Protein AF-A0A068V699-F1 (afdb_monomer_lite)

Radius of gyration: 14.85 Å; chains: 1; bounding box: 40×30×37 Å

Organism: Coffea canephora (NCBI:txid49390)

Sequence (126 aa):
MNRCLHSWAEIIFGLNALNGKRIRSDGSIVGASDSSNGEAFIHYIVEKGYNIYGWELGNELSGGEVGTRVAPDQYASNTIVLHNKVLEIYKDVANKPIVLAPGRFFDVNWFTDFLHRTNNAVDFLT

Secondary structure (DSSP, 8-state):
-TTTTTTTPPPEEEE-TTTT-EE-TTSEEES----HHHHHHHHHHHHTT----EEEE-SS-SSSTTS-EE-HHHHHHHHHHHHHHHHHHTTT-SSPPEEEE--S---HHHHHHHHHHHTT--SEE-

InterPro domains:
  IPR005199 Glycoside hydrolase, family 79 [PF03662] (8-126)
  IPR017853 Glycoside hydrolase superfamily [SSF51445] (2-126)

pLDDT: mean 90.55, std 8.15, range [61.97, 97.94]

Structure (mmCIF, N/CA/C/O backbone):
data_AF-A0A068V699-F1
#
_entry.id   AF-A0A068V699-F1
#
loop_
_atom_site.group_PDB
_atom_site.id
_atom_site.type_symbol
_atom_site.label_atom_id
_atom_site.label_alt_id
_atom_site.label_comp_id
_atom_site.label_asym_id
_atom_site.label_entity_id
_atom_site.label_seq_id
_atom_site.pdbx_PDB_ins_code
_atom_site.Cartn_x
_atom_site.Cartn_y
_atom_site.Cartn_z
_atom_site.occupancy
_atom_site.B_iso_or_equiv
_atom_site.auth_seq_id
_atom_site.auth_comp_id
_atom_site.auth_asym_id
_atom_site.auth_atom_id
_atom_site.pdbx_PDB_model_num
ATOM 1 N N . MET A 1 1 ? -11.264 14.338 7.255 1.00 61.97 1 MET A N 1
ATOM 2 C CA . MET A 1 1 ? -12.257 13.323 7.670 1.00 61.97 1 MET A CA 1
ATOM 3 C C . MET A 1 1 ? -13.697 13.829 7.705 1.00 61.97 1 MET A C 1
ATOM 5 O O . MET A 1 1 ? -14.514 13.286 6.979 1.00 61.97 1 MET A O 1
ATOM 9 N N . ASN A 1 2 ? -14.026 14.867 8.488 1.00 64.69 2 ASN A N 1
ATOM 10 C CA . ASN A 1 2 ? -15.422 15.214 8.834 1.00 64.69 2 ASN A CA 1
ATOM 11 C C . ASN A 1 2 ? -16.390 15.457 7.661 1.00 64.69 2 ASN A C 1
ATOM 13 O O . ASN A 1 2 ? -17.591 15.298 7.841 1.00 64.69 2 ASN A O 1
ATOM 17 N N . ARG A 1 3 ? -15.903 15.812 6.463 1.00 64.12 3 ARG A N 1
ATOM 18 C CA . ARG A 1 3 ? -16.769 15.961 5.280 1.00 64.12 3 ARG A CA 1
ATOM 19 C C . ARG A 1 3 ? -17.278 14.625 4.729 1.00 64.12 3 ARG A C 1
ATOM 21 O O . ARG A 1 3 ? -18.405 14.585 4.262 1.00 64.12 3 ARG A O 1
ATOM 28 N N . CYS A 1 4 ? -16.491 13.551 4.818 1.00 69.69 4 CYS A N 1
ATOM 29 C CA . CYS A 1 4 ? -16.863 12.242 4.269 1.00 69.69 4 CYS A CA 1
ATOM 30 C C . CYS A 1 4 ? -17.589 11.356 5.293 1.00 69.69 4 CYS A C 1
ATOM 32 O O . CYS A 1 4 ? -18.392 10.521 4.905 1.00 69.69 4 CYS A O 1
ATOM 34 N N . LEU A 1 5 ? -17.376 11.573 6.598 1.00 65.81 5 LEU A N 1
ATOM 35 C CA . LEU A 1 5 ? -18.011 10.779 7.666 1.00 65.81 5 LEU A CA 1
ATOM 36 C C . LEU A 1 5 ? -19.539 10.955 7.757 1.00 65.81 5 LEU A C 1
ATOM 38 O O . LEU A 1 5 ? -20.212 10.140 8.373 1.00 65.81 5 LEU A O 1
ATOM 42 N N . HIS A 1 6 ? -20.081 12.014 7.150 1.00 73.44 6 HIS A N 1
ATOM 43 C CA . HIS A 1 6 ? -21.525 12.272 7.073 1.00 73.44 6 HIS A CA 1
ATOM 44 C C . HIS A 1 6 ? -22.123 11.893 5.710 1.00 73.44 6 HIS A C 1
ATOM 46 O O . HIS A 1 6 ? -23.304 12.130 5.459 1.00 73.44 6 HIS A O 1
ATOM 52 N N . SER A 1 7 ? -21.308 11.316 4.825 1.00 76.69 7 SER A N 1
ATOM 53 C CA . SER A 1 7 ? -21.753 10.681 3.588 1.00 76.69 7 SER A CA 1
ATOM 54 C C . SER A 1 7 ? -21.690 9.168 3.768 1.00 76.69 7 SER A C 1
ATOM 56 O O . SER A 1 7 ? -20.833 8.671 4.489 1.00 76.69 7 SER A O 1
ATOM 58 N N . TRP A 1 8 ? -22.562 8.420 3.099 1.00 82.94 8 TRP A N 1
ATOM 59 C CA . TRP A 1 8 ? -22.572 6.950 3.125 1.00 82.94 8 TRP A CA 1
ATOM 60 C C . TRP A 1 8 ? -21.437 6.352 2.268 1.00 82.94 8 TRP A C 1
ATOM 62 O O . TRP A 1 8 ? -21.593 5.307 1.648 1.00 82.94 8 TRP A O 1
ATOM 72 N N . ALA A 1 9 ? -20.319 7.069 2.164 1.00 90.50 9 ALA A N 1
ATOM 73 C CA . ALA A 1 9 ? -19.190 6.713 1.330 1.00 90.50 9 ALA A CA 1
ATOM 74 C C . ALA A 1 9 ? -18.187 5.870 2.120 1.00 90.50 9 ALA A C 1
ATOM 76 O O . ALA A 1 9 ? -17.853 6.181 3.265 1.00 90.50 9 ALA A O 1
ATOM 77 N N . GLU A 1 10 ? -17.658 4.846 1.464 1.00 91.75 10 GLU A N 1
ATOM 78 C CA . GLU A 1 10 ? -16.502 4.093 1.931 1.00 91.75 10 GLU A CA 1
ATOM 79 C C . GLU A 1 10 ? -15.219 4.832 1.540 1.00 91.75 10 GLU A C 1
ATOM 81 O O . GLU A 1 10 ? -15.073 5.314 0.416 1.00 91.75 10 GLU A O 1
ATOM 86 N N . ILE A 1 11 ? -14.303 4.985 2.496 1.00 93.12 11 ILE A N 1
ATOM 87 C CA . ILE A 1 11 ? -13.105 5.810 2.321 1.00 93.12 11 ILE A CA 1
ATOM 88 C C . ILE A 1 11 ? -11.902 4.909 2.072 1.00 93.12 11 ILE A C 1
ATOM 90 O O . ILE A 1 11 ? -11.591 4.053 2.901 1.00 93.12 11 ILE A O 1
ATOM 94 N N . ILE A 1 12 ? -11.193 5.168 0.976 1.00 94.75 12 ILE A N 1
ATOM 95 C CA . ILE A 1 12 ? -9.869 4.613 0.691 1.00 94.75 12 ILE A CA 1
ATOM 96 C C . ILE A 1 12 ? -8.847 5.748 0.760 1.00 94.75 12 ILE A C 1
ATOM 98 O O . ILE A 1 12 ? -9.098 6.845 0.253 1.00 94.75 12 ILE A O 1
ATOM 102 N N . PHE A 1 13 ? -7.702 5.497 1.390 1.00 95.81 13 PHE A N 1
ATOM 103 C CA . PHE A 1 13 ? -6.578 6.433 1.412 1.00 95.81 13 PHE A CA 1
ATOM 104 C C . PHE A 1 13 ? -5.384 5.877 0.640 1.00 95.81 13 PHE A C 1
ATOM 106 O O . PHE A 1 13 ? -4.889 4.796 0.950 1.00 95.81 13 PHE A O 1
ATOM 113 N N . GLY A 1 14 ? -4.876 6.668 -0.306 1.00 95.56 14 GLY A N 1
ATOM 114 C CA . GLY A 1 14 ? -3.587 6.431 -0.949 1.00 95.56 14 GLY A CA 1
ATOM 115 C C . GLY A 1 14 ? -2.431 6.963 -0.100 1.00 95.56 14 GLY A C 1
ATOM 116 O O . GLY A 1 14 ? -2.401 8.141 0.263 1.00 95.56 14 GLY A O 1
ATOM 117 N N . LEU A 1 15 ? -1.469 6.100 0.211 1.00 96.06 15 LEU A N 1
ATOM 118 C CA . LEU A 1 15 ? -0.235 6.415 0.926 1.00 96.06 15 LEU A CA 1
ATOM 119 C C . LEU A 1 15 ? 0.896 6.728 -0.056 1.00 96.06 15 LEU A C 1
ATOM 121 O O . LEU A 1 15 ? 0.911 6.257 -1.189 1.00 96.06 15 LEU A O 1
ATOM 125 N N . ASN A 1 16 ? 1.893 7.498 0.373 1.00 93.94 16 ASN A N 1
ATOM 126 C CA . ASN A 1 16 ? 3.020 7.842 -0.490 1.00 93.94 16 ASN A CA 1
ATOM 127 C C . ASN A 1 16 ? 4.011 6.667 -0.634 1.00 93.94 16 ASN A C 1
ATOM 129 O O . ASN A 1 16 ? 4.762 6.363 0.291 1.00 93.94 16 ASN A O 1
ATOM 133 N N . ALA A 1 17 ? 4.074 6.059 -1.821 1.00 92.44 17 ALA A N 1
ATOM 134 C CA . ALA A 1 17 ? 5.008 4.971 -2.139 1.00 92.44 17 ALA A CA 1
ATOM 135 C C . ALA A 1 17 ? 6.462 5.418 -2.391 1.00 92.44 17 ALA A C 1
ATOM 137 O O . ALA A 1 17 ? 7.361 4.579 -2.496 1.00 92.44 17 ALA A O 1
ATOM 138 N N . LEU A 1 18 ? 6.697 6.723 -2.549 1.00 92.38 18 LEU A N 1
ATOM 139 C CA . LEU A 1 18 ? 7.971 7.293 -2.995 1.00 92.38 18 LEU A CA 1
ATOM 140 C C . LEU A 1 18 ? 8.814 7.854 -1.844 1.00 92.38 18 LEU A C 1
ATOM 142 O O . LEU A 1 18 ? 9.963 8.238 -2.060 1.00 92.38 18 LEU A O 1
ATOM 146 N N . ASN A 1 19 ? 8.272 7.898 -0.623 1.00 93.38 19 ASN A N 1
ATOM 147 C CA . ASN A 1 19 ? 8.983 8.442 0.529 1.00 93.38 19 ASN A CA 1
ATOM 148 C C . ASN A 1 19 ? 10.295 7.675 0.797 1.00 93.38 19 ASN A C 1
ATOM 150 O O . ASN A 1 19 ? 10.322 6.442 0.810 1.00 93.38 19 ASN A O 1
ATOM 154 N N . GLY A 1 20 ? 11.392 8.418 0.974 1.00 91.56 20 GLY A N 1
ATOM 155 C CA . GLY A 1 20 ? 12.746 7.872 1.153 1.00 91.56 20 GLY A CA 1
ATOM 156 C C . GLY A 1 20 ? 13.427 7.348 -0.122 1.00 91.56 20 GLY A C 1
ATOM 157 O O . GLY A 1 20 ? 14.612 7.005 -0.085 1.00 91.56 20 GLY A O 1
ATOM 158 N N . LYS A 1 21 ? 12.727 7.307 -1.263 1.0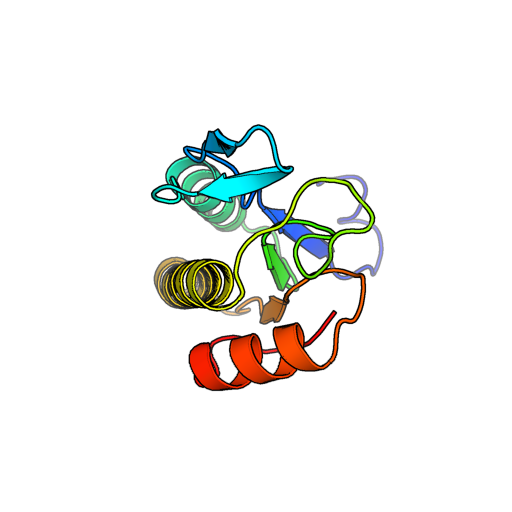0 92.44 21 LYS A N 1
ATOM 159 C CA . LYS A 1 21 ? 13.280 6.828 -2.537 1.00 92.44 21 LYS A CA 1
ATOM 160 C C . LYS A 1 21 ? 13.920 7.963 -3.336 1.00 92.44 21 LYS A C 1
ATOM 162 O O . LYS A 1 21 ? 13.654 9.142 -3.117 1.00 92.44 21 LYS A O 1
ATOM 167 N N . ARG A 1 22 ? 14.772 7.596 -4.297 1.00 92.12 22 ARG A N 1
ATOM 168 C CA . ARG A 1 22 ? 15.408 8.532 -5.237 1.00 92.12 22 ARG A CA 1
ATOM 169 C C . ARG A 1 22 ? 14.890 8.322 -6.654 1.00 92.12 22 ARG A C 1
ATOM 171 O O . ARG A 1 22 ? 14.734 7.181 -7.091 1.00 92.12 22 ARG A O 1
ATOM 178 N N . ILE A 1 23 ? 14.701 9.427 -7.368 1.00 90.00 23 ILE A N 1
ATOM 179 C CA . ILE A 1 23 ? 14.371 9.436 -8.795 1.00 90.00 23 ILE A CA 1
ATOM 180 C C . ILE A 1 23 ? 15.674 9.457 -9.591 1.00 90.00 23 ILE A C 1
ATOM 182 O O . ILE A 1 23 ? 16.555 10.279 -9.331 1.00 90.00 23 ILE A O 1
ATOM 186 N N . ARG A 1 24 ? 15.824 8.533 -10.537 1.00 90.31 24 ARG A N 1
ATOM 187 C CA . ARG A 1 24 ? 16.924 8.541 -11.505 1.00 90.31 24 ARG A CA 1
ATOM 188 C C . ARG A 1 24 ? 16.591 9.437 -12.698 1.00 90.31 24 ARG A C 1
ATOM 190 O O . ARG A 1 24 ? 15.439 9.781 -12.935 1.00 90.31 24 ARG A O 1
ATOM 197 N N . SER A 1 25 ? 17.610 9.772 -13.487 1.00 88.75 25 SER A N 1
ATOM 198 C CA . SER A 1 25 ? 17.465 10.590 -14.699 1.00 88.75 25 SER A CA 1
ATOM 199 C C . SER A 1 25 ? 16.536 9.984 -15.758 1.00 88.75 25 SER A C 1
ATOM 201 O O . SER A 1 25 ? 16.003 10.719 -16.578 1.00 88.75 25 SER A O 1
ATOM 203 N N . ASP A 1 26 ? 16.327 8.666 -15.739 1.00 88.06 26 ASP A N 1
ATOM 204 C CA . ASP A 1 26 ? 15.416 7.942 -16.634 1.00 88.06 26 ASP A CA 1
ATOM 205 C C . ASP A 1 26 ? 13.981 7.811 -16.080 1.00 88.06 26 ASP A C 1
ATOM 207 O O . ASP A 1 26 ? 13.188 7.027 -16.606 1.00 88.06 26 ASP A O 1
ATOM 211 N N . GLY A 1 27 ? 13.667 8.506 -14.980 1.00 86.69 27 GLY A N 1
ATOM 212 C CA . GLY A 1 27 ? 12.370 8.435 -14.305 1.00 86.69 27 GLY A CA 1
ATOM 213 C C . GLY A 1 27 ? 12.171 7.196 -13.425 1.00 86.69 27 GLY A C 1
ATOM 214 O O . GLY A 1 27 ? 11.127 7.051 -12.786 1.00 86.69 27 GLY A O 1
ATOM 215 N N . SER A 1 28 ? 13.146 6.280 -13.356 1.00 88.94 28 SER A N 1
ATOM 216 C CA . SER A 1 28 ? 13.042 5.121 -12.464 1.00 88.94 28 SER A CA 1
ATOM 217 C C . SER A 1 28 ? 13.207 5.528 -11.001 1.00 88.94 28 SER A C 1
ATOM 219 O O . SER A 1 28 ? 14.121 6.270 -10.630 1.00 88.94 28 SER A O 1
ATOM 221 N N . ILE A 1 29 ? 12.326 5.009 -10.154 1.00 90.81 29 ILE A N 1
ATOM 222 C CA . ILE A 1 29 ? 12.388 5.181 -8.708 1.00 90.81 29 ILE A CA 1
ATOM 223 C C . ILE A 1 29 ? 13.105 3.986 -8.100 1.00 90.81 29 ILE A C 1
ATOM 225 O O . ILE A 1 29 ? 12.734 2.842 -8.354 1.00 90.81 29 ILE A O 1
ATOM 229 N N . VAL A 1 30 ? 14.107 4.253 -7.262 1.00 90.69 30 VAL A N 1
ATOM 230 C CA . VAL A 1 30 ? 14.860 3.209 -6.556 1.00 90.69 30 VAL A CA 1
ATOM 231 C C . VAL A 1 30 ? 15.215 3.595 -5.128 1.00 90.69 30 VAL A C 1
ATOM 233 O O . VAL A 1 30 ? 15.165 4.760 -4.739 1.00 90.69 30 VAL A O 1
ATOM 236 N N . GLY A 1 31 ? 15.669 2.606 -4.361 1.00 90.38 31 GLY A N 1
ATOM 237 C CA . GLY A 1 31 ? 16.072 2.768 -2.965 1.00 90.38 31 GLY A CA 1
ATOM 238 C C . GLY A 1 31 ? 15.013 2.254 -1.996 1.00 90.38 31 GLY A C 1
ATOM 239 O O . GLY A 1 31 ? 13.883 1.958 -2.387 1.00 90.38 31 GLY A O 1
ATOM 240 N N . ALA A 1 32 ? 15.405 2.090 -0.735 1.00 89.50 32 ALA A N 1
ATOM 241 C CA . ALA A 1 32 ? 14.511 1.599 0.306 1.00 89.50 32 ALA A CA 1
ATOM 242 C C . ALA A 1 32 ? 13.298 2.529 0.465 1.00 89.50 32 ALA A C 1
ATOM 244 O O . ALA A 1 32 ? 13.412 3.742 0.321 1.00 89.50 32 ALA A O 1
ATOM 245 N N . SER A 1 33 ? 12.128 1.941 0.712 1.00 88.25 33 SER A N 1
ATOM 246 C CA . SER A 1 33 ? 10.947 2.714 1.095 1.00 88.25 33 SER A CA 1
ATOM 247 C C . SER A 1 33 ? 11.069 3.114 2.558 1.00 88.25 33 SER A C 1
ATOM 249 O O . SER A 1 33 ? 11.389 2.262 3.383 1.00 88.25 33 SER A O 1
ATOM 251 N N . ASP A 1 34 ? 10.756 4.363 2.882 1.00 93.00 34 ASP A N 1
ATOM 252 C CA . ASP A 1 34 ? 10.519 4.783 4.261 1.00 93.00 34 ASP A CA 1
ATOM 253 C C . ASP A 1 34 ? 9.006 4.830 4.522 1.00 93.00 34 ASP A C 1
ATOM 255 O O . ASP A 1 34 ? 8.313 5.754 4.087 1.00 93.00 34 ASP A O 1
ATOM 259 N N . SER A 1 35 ? 8.491 3.805 5.208 1.00 93.00 35 SER A N 1
ATOM 260 C CA . SER A 1 35 ? 7.066 3.657 5.528 1.00 93.00 35 SER A CA 1
ATOM 261 C C . SER A 1 35 ? 6.626 4.423 6.776 1.00 93.00 35 SER A C 1
ATOM 263 O O . SER A 1 35 ? 5.430 4.434 7.065 1.00 93.00 35 SER A O 1
ATOM 265 N N . SER A 1 36 ? 7.543 5.072 7.505 1.00 94.75 36 SER A N 1
ATOM 266 C CA . SER A 1 36 ? 7.258 5.669 8.820 1.00 94.75 36 SER A CA 1
ATOM 267 C C . SER A 1 36 ? 6.113 6.684 8.784 1.00 94.75 36 SER A C 1
ATOM 269 O O . SER A 1 36 ? 5.249 6.678 9.658 1.00 94.75 36 SER A O 1
ATOM 271 N N . ASN A 1 37 ? 6.052 7.516 7.740 1.00 95.81 37 ASN A N 1
ATOM 272 C CA . ASN A 1 37 ? 4.978 8.492 7.573 1.00 95.81 37 ASN A CA 1
ATOM 273 C C . ASN A 1 37 ? 3.608 7.831 7.343 1.00 95.81 37 ASN A C 1
ATOM 275 O O . ASN A 1 37 ? 2.619 8.252 7.943 1.00 95.81 37 ASN A O 1
ATOM 279 N N . GLY A 1 38 ? 3.554 6.787 6.511 1.00 96.06 38 GLY A N 1
ATOM 280 C CA . GLY A 1 38 ? 2.323 6.037 6.254 1.00 96.06 38 GLY A CA 1
ATOM 281 C C . GLY A 1 38 ? 1.852 5.276 7.493 1.00 96.06 38 GLY A C 1
ATOM 282 O O . GLY A 1 38 ? 0.685 5.362 7.859 1.00 96.06 38 GLY A O 1
ATOM 283 N N . GLU A 1 39 ? 2.772 4.608 8.189 1.00 96.81 39 GLU A N 1
ATOM 284 C CA . GLU A 1 39 ? 2.495 3.884 9.435 1.00 96.81 39 GLU A CA 1
ATOM 285 C C . GLU A 1 39 ? 1.972 4.821 10.532 1.00 96.81 39 GLU A C 1
ATOM 287 O O . GLU A 1 39 ? 0.934 4.545 11.135 1.00 96.81 39 GLU A O 1
ATOM 292 N N . ALA A 1 40 ? 2.610 5.980 10.730 1.00 97.69 40 ALA A N 1
ATOM 293 C CA . ALA A 1 40 ? 2.134 6.993 11.670 1.00 97.69 40 ALA A CA 1
ATOM 294 C C . ALA A 1 40 ? 0.719 7.489 11.325 1.00 97.69 40 ALA A C 1
ATOM 296 O O . ALA A 1 40 ? -0.101 7.703 12.221 1.00 97.69 40 ALA A O 1
ATOM 297 N N . PHE A 1 41 ? 0.407 7.642 10.034 1.00 97.62 41 PHE A N 1
ATOM 298 C CA . PHE A 1 41 ? -0.930 8.040 9.601 1.00 97.62 41 PHE A CA 1
ATOM 299 C C . PHE A 1 41 ? -1.975 6.950 9.872 1.00 97.62 41 PHE A C 1
ATOM 301 O O . PHE A 1 41 ? -3.041 7.262 10.403 1.00 97.62 41 PHE A O 1
ATOM 308 N N . ILE A 1 42 ? -1.666 5.680 9.596 1.00 97.81 42 ILE A N 1
ATOM 309 C CA . ILE A 1 42 ? -2.557 4.553 9.911 1.00 97.81 42 ILE A CA 1
ATOM 310 C C . ILE A 1 42 ? -2.824 4.483 11.423 1.00 97.81 42 ILE A C 1
ATOM 312 O O . ILE A 1 42 ? -3.980 4.384 11.840 1.00 97.81 42 ILE A O 1
ATOM 316 N N . HIS A 1 43 ? -1.785 4.608 12.255 1.00 97.94 43 HIS A N 1
ATOM 317 C CA . HIS A 1 43 ? -1.945 4.655 13.711 1.00 97.94 43 HIS A CA 1
ATOM 318 C C . HIS A 1 43 ? -2.857 5.794 14.158 1.00 97.94 43 HIS A C 1
ATOM 320 O O . HIS A 1 43 ? -3.747 5.578 14.978 1.00 97.94 43 HIS A O 1
ATOM 326 N N . TYR A 1 44 ? -2.680 6.989 13.591 1.00 97.19 44 TYR A N 1
ATOM 327 C CA . TYR A 1 44 ? -3.542 8.129 13.887 1.00 97.19 44 TYR A CA 1
ATOM 328 C C . TYR A 1 44 ? -5.010 7.851 13.526 1.00 97.19 44 TYR A C 1
ATOM 330 O O . TYR A 1 44 ? -5.907 8.182 14.301 1.00 97.19 44 TYR A O 1
ATOM 338 N N . ILE A 1 45 ? -5.277 7.221 12.377 1.00 95.94 45 ILE A N 1
ATOM 339 C CA . ILE A 1 45 ? -6.636 6.826 11.978 1.00 95.94 45 ILE A CA 1
ATOM 340 C C . ILE A 1 45 ? -7.263 5.875 13.001 1.00 95.94 45 ILE A C 1
ATOM 342 O O . ILE A 1 45 ? -8.408 6.096 13.408 1.00 95.94 45 ILE A O 1
ATOM 346 N N . VAL A 1 46 ? -6.514 4.858 13.437 1.00 96.25 46 VAL A N 1
ATOM 347 C CA . VAL A 1 46 ? -6.974 3.896 14.448 1.00 96.25 46 VAL A CA 1
ATOM 348 C C . VAL A 1 46 ? -7.205 4.577 15.798 1.00 96.25 46 VAL A C 1
ATOM 350 O O . VAL A 1 46 ? -8.260 4.380 16.397 1.00 96.25 46 VAL A O 1
ATOM 353 N N . GLU A 1 47 ? -6.291 5.441 16.248 1.00 96.31 47 GLU A N 1
ATOM 354 C CA . GLU A 1 47 ? -6.422 6.204 17.501 1.00 96.31 47 GLU A CA 1
ATOM 355 C C . GLU A 1 47 ? -7.679 7.089 17.508 1.00 96.31 47 GLU A C 1
ATOM 357 O O . GLU A 1 47 ? -8.347 7.230 18.532 1.00 96.31 47 GLU A O 1
ATOM 362 N N . LYS A 1 48 ? -8.035 7.677 16.360 1.00 94.88 48 LYS A N 1
ATOM 363 C CA . LYS A 1 48 ? -9.257 8.483 16.217 1.00 94.88 48 LYS A CA 1
ATOM 364 C C . LYS A 1 48 ? -10.528 7.660 16.020 1.00 94.88 48 LYS A C 1
ATOM 366 O O . LYS A 1 48 ? -11.607 8.248 15.984 1.00 94.88 48 LYS A O 1
ATOM 371 N N . GLY A 1 49 ? -10.424 6.337 15.903 1.00 92.75 49 GLY A N 1
ATOM 372 C CA . GLY A 1 49 ? -11.569 5.452 15.701 1.00 92.75 49 GLY A CA 1
ATOM 373 C C . GLY A 1 49 ? -12.264 5.656 14.354 1.00 92.75 49 GLY A C 1
ATOM 374 O O . GLY A 1 49 ? -13.463 5.408 14.237 1.00 92.75 49 GLY A O 1
ATOM 375 N N . TYR A 1 50 ? -11.548 6.144 13.337 1.00 92.12 50 TYR A N 1
ATOM 376 C CA . TYR A 1 50 ? -12.129 6.322 12.011 1.00 92.12 50 TYR A CA 1
ATOM 377 C C . TYR A 1 50 ? -12.202 4.990 11.264 1.00 92.12 50 TYR A C 1
ATOM 379 O O . TYR A 1 50 ? -11.206 4.279 11.137 1.00 92.12 50 TYR A O 1
ATOM 387 N N . ASN A 1 51 ? -13.378 4.686 10.712 1.00 90.81 51 ASN A N 1
ATOM 388 C CA . ASN A 1 51 ? -13.562 3.520 9.858 1.00 90.81 51 ASN A CA 1
ATOM 389 C C . ASN A 1 51 ? -13.050 3.822 8.444 1.00 90.81 51 ASN A C 1
ATOM 391 O O . ASN A 1 51 ? -13.568 4.716 7.772 1.00 90.81 51 ASN A O 1
ATOM 395 N N . ILE A 1 52 ? -12.038 3.078 8.012 1.00 94.38 52 ILE A N 1
ATOM 396 C CA . ILE A 1 52 ? -11.465 3.138 6.665 1.00 94.38 52 ILE A CA 1
ATOM 397 C C . ILE A 1 52 ? -11.793 1.836 5.960 1.00 94.38 52 ILE A C 1
ATOM 399 O O . ILE A 1 52 ? -11.705 0.772 6.566 1.00 94.38 52 ILE A O 1
ATOM 403 N N . TYR A 1 53 ? -12.176 1.931 4.692 1.00 95.62 53 TYR A N 1
ATOM 404 C CA . TYR A 1 53 ? -12.466 0.762 3.875 1.00 95.62 53 TYR A CA 1
ATOM 405 C C . TYR A 1 53 ? -11.184 0.116 3.362 1.00 95.62 53 TYR A C 1
ATOM 407 O O . TYR A 1 53 ? -11.031 -1.097 3.454 1.00 95.62 53 TYR A O 1
ATOM 415 N N . GLY A 1 54 ? -10.233 0.922 2.886 1.00 96.69 54 GLY A N 1
ATOM 416 C CA . GLY A 1 54 ? -8.982 0.385 2.374 1.00 96.69 54 GLY A CA 1
ATOM 417 C C . GLY A 1 54 ? -7.817 1.360 2.319 1.00 96.69 54 GLY A C 1
ATOM 418 O O . GLY A 1 54 ? -7.968 2.577 2.458 1.00 96.69 54 GLY A O 1
ATOM 419 N N . TRP A 1 55 ? -6.643 0.786 2.095 1.00 97.62 55 TRP A N 1
ATOM 420 C CA . TRP A 1 55 ? -5.376 1.481 1.932 1.00 97.62 55 TRP A CA 1
ATOM 421 C C . TRP A 1 55 ? -4.774 1.144 0.577 1.00 97.62 55 TRP A C 1
ATOM 423 O O . TRP A 1 55 ? -4.687 -0.022 0.207 1.00 97.62 55 TRP A O 1
ATOM 433 N N . GLU A 1 56 ? -4.318 2.162 -0.135 1.00 95.88 56 GLU A N 1
ATOM 434 C CA . GLU A 1 56 ? -3.604 2.025 -1.403 1.00 95.88 56 GLU A CA 1
ATOM 435 C C . GLU A 1 56 ? -2.189 2.598 -1.266 1.00 95.88 56 GLU A C 1
ATOM 437 O O . GLU A 1 56 ? -1.938 3.438 -0.397 1.00 95.88 56 GLU A O 1
ATOM 442 N N . LEU A 1 57 ? -1.241 2.153 -2.094 1.00 92.44 57 LEU A N 1
ATOM 443 C CA . LEU A 1 57 ? 0.150 2.606 -2.029 1.00 92.44 57 LEU A CA 1
ATOM 444 C C . LEU A 1 57 ? 0.610 3.262 -3.335 1.00 92.44 57 LEU A C 1
ATOM 446 O O . LEU A 1 57 ? 0.962 2.594 -4.296 1.00 92.44 57 LEU A O 1
ATOM 450 N N . GLY A 1 58 ? 0.741 4.582 -3.352 1.00 90.69 58 GLY A N 1
ATOM 451 C CA . GLY A 1 58 ? 1.138 5.326 -4.546 1.00 90.69 58 GLY A CA 1
ATOM 452 C C . GLY A 1 58 ? 0.024 5.414 -5.590 1.00 90.69 58 GLY A C 1
ATOM 453 O O . GLY A 1 58 ? -1.100 4.997 -5.349 1.00 90.69 58 GLY A O 1
ATOM 454 N N . ASN A 1 59 ? 0.343 6.031 -6.726 1.00 89.88 59 ASN A N 1
ATOM 455 C CA . ASN A 1 59 ? -0.586 6.263 -7.829 1.00 89.88 59 ASN A CA 1
ATOM 456 C C . ASN A 1 59 ? 0.198 6.277 -9.144 1.00 89.88 59 ASN A C 1
ATOM 458 O O . ASN A 1 59 ? 1.206 6.981 -9.231 1.00 89.88 59 ASN A O 1
ATOM 462 N N . GLU A 1 60 ? -0.285 5.545 -10.148 1.00 88.44 60 GLU A N 1
ATOM 463 C CA . GLU A 1 60 ? 0.226 5.514 -11.526 1.00 88.44 60 GLU A CA 1
ATOM 464 C C . GLU A 1 60 ? 1.700 5.069 -11.635 1.00 88.44 60 GLU A C 1
ATOM 466 O O . GLU A 1 60 ? 2.467 5.590 -12.443 1.00 88.44 60 GLU A O 1
ATOM 471 N N . LEU A 1 61 ? 2.118 4.100 -10.809 1.00 87.31 61 LEU A N 1
ATOM 472 C CA . LEU A 1 61 ? 3.525 3.666 -10.703 1.00 87.31 61 LEU A CA 1
ATOM 473 C C . LEU A 1 61 ? 3.877 2.414 -11.519 1.00 87.31 61 LEU A C 1
ATOM 475 O O . LEU A 1 61 ? 5.060 2.077 -11.636 1.00 87.31 61 LEU A O 1
ATOM 479 N N . SER A 1 62 ? 2.869 1.743 -12.075 1.00 84.62 62 SER A N 1
ATOM 480 C CA . SER A 1 62 ? 2.956 0.502 -12.857 1.00 84.62 62 SER A CA 1
ATOM 481 C C . SER A 1 62 ? 3.345 0.704 -14.327 1.00 84.62 62 SER A C 1
ATOM 483 O O . SER A 1 62 ? 3.478 -0.270 -15.065 1.00 84.62 62 SER A O 1
ATOM 485 N N . GLY A 1 63 ? 3.552 1.949 -14.770 1.00 72.38 63 GLY A N 1
ATOM 486 C CA . GLY A 1 63 ? 3.803 2.284 -16.173 1.00 72.38 63 GLY A CA 1
ATOM 487 C C . GLY A 1 63 ? 4.775 3.447 -16.374 1.00 72.38 63 GLY A C 1
ATOM 488 O O . GLY A 1 63 ? 5.206 4.108 -15.436 1.00 72.38 63 GLY A O 1
ATOM 489 N N . GLY A 1 64 ? 5.155 3.689 -17.631 1.00 66.25 64 GLY A N 1
ATOM 490 C CA . GLY A 1 64 ? 6.054 4.788 -18.014 1.00 66.25 64 GLY A CA 1
ATOM 491 C C . GLY A 1 64 ? 5.352 6.110 -18.340 1.00 66.25 64 GLY A C 1
ATOM 492 O O . GLY A 1 64 ? 6.032 7.095 -18.617 1.00 66.25 64 GLY A O 1
ATOM 493 N N . GLU A 1 65 ? 4.018 6.141 -18.334 1.00 65.12 65 GLU A N 1
ATOM 494 C CA . GLU A 1 65 ? 3.228 7.244 -18.902 1.00 65.12 65 GLU A CA 1
ATOM 495 C C . GLU A 1 65 ? 3.349 8.558 -18.113 1.00 65.12 65 GLU A C 1
ATOM 497 O O . GLU A 1 65 ? 3.250 9.634 -18.697 1.00 65.12 65 GLU A O 1
ATOM 502 N N . VAL A 1 66 ? 3.651 8.488 -16.811 1.00 68.38 66 VAL A N 1
ATOM 503 C CA . VAL A 1 66 ? 3.756 9.663 -15.915 1.00 68.38 66 VAL A CA 1
ATOM 504 C C . VAL A 1 66 ? 5.218 10.019 -15.596 1.00 68.38 66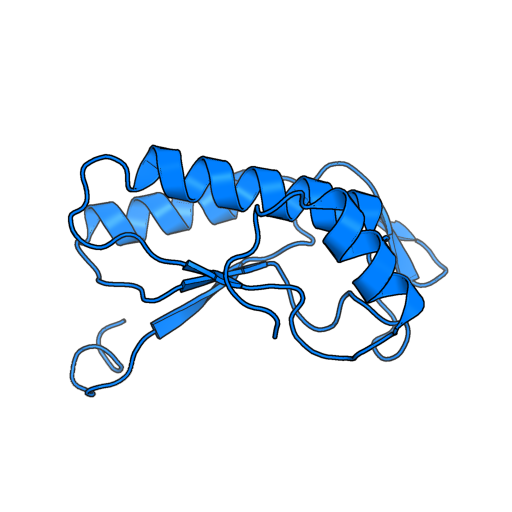 VAL A C 1
ATOM 506 O O . VAL A 1 66 ? 5.517 10.795 -14.691 1.00 68.38 66 VAL A O 1
ATOM 509 N N . GLY A 1 67 ? 6.178 9.443 -16.329 1.00 73.56 67 GLY A N 1
ATOM 510 C CA . GLY A 1 67 ? 7.611 9.731 -16.167 1.00 73.56 67 GLY A CA 1
ATOM 511 C C . GLY A 1 67 ? 8.225 9.263 -14.840 1.00 73.56 67 GLY A C 1
ATOM 512 O O . GLY A 1 67 ? 9.417 9.460 -14.627 1.00 73.56 67 GLY A O 1
ATOM 513 N N . THR A 1 68 ? 7.441 8.626 -13.966 1.00 80.44 68 THR A N 1
ATOM 514 C CA . THR A 1 68 ? 7.872 8.062 -12.684 1.00 80.44 68 THR A CA 1
ATOM 515 C C . THR A 1 68 ? 7.374 6.630 -12.580 1.00 80.44 68 THR A C 1
ATOM 517 O O . THR A 1 68 ? 6.172 6.401 -12.637 1.00 80.44 68 THR A O 1
ATOM 520 N N . ARG A 1 69 ? 8.284 5.664 -12.416 1.00 88.50 69 ARG A N 1
ATOM 521 C CA . ARG A 1 69 ? 7.932 4.234 -12.363 1.00 88.50 69 ARG A CA 1
ATOM 522 C C . ARG A 1 69 ? 8.672 3.495 -11.265 1.00 88.50 69 ARG A C 1
ATOM 524 O O . ARG A 1 69 ? 9.858 3.748 -11.031 1.00 88.50 69 ARG A O 1
ATOM 531 N N . VAL A 1 70 ? 7.988 2.542 -10.642 1.00 91.62 70 VAL A N 1
ATOM 532 C CA . VAL A 1 70 ? 8.581 1.606 -9.681 1.00 91.62 70 VAL A CA 1
ATOM 533 C C . VAL A 1 70 ? 8.608 0.222 -10.321 1.00 91.62 70 VAL A C 1
ATOM 535 O O . VAL A 1 70 ? 7.650 -0.198 -10.965 1.00 91.62 70 VAL A O 1
ATOM 538 N N . ALA A 1 71 ? 9.723 -0.488 -10.174 1.00 92.88 71 ALA A N 1
ATOM 539 C CA . ALA A 1 71 ? 9.816 -1.863 -10.650 1.00 92.88 71 ALA A CA 1
ATOM 540 C C . ALA A 1 71 ? 8.823 -2.770 -9.885 1.00 92.88 71 ALA A C 1
ATOM 542 O O . ALA A 1 71 ? 8.597 -2.546 -8.689 1.00 92.88 71 ALA A O 1
ATOM 543 N N . PRO A 1 72 ? 8.215 -3.774 -10.544 1.00 94.12 72 PRO A N 1
ATOM 544 C CA . PRO A 1 72 ? 7.145 -4.583 -9.953 1.00 94.12 72 PRO A CA 1
ATOM 545 C C . PRO A 1 72 ? 7.600 -5.351 -8.706 1.00 94.12 72 PRO A C 1
ATOM 547 O O . PRO A 1 72 ? 6.828 -5.510 -7.766 1.00 94.12 72 PRO A O 1
ATOM 550 N N . ASP A 1 73 ? 8.866 -5.765 -8.645 1.00 94.25 73 ASP A N 1
ATOM 551 C CA . ASP A 1 73 ? 9.466 -6.433 -7.490 1.00 94.25 73 ASP A CA 1
ATOM 552 C C . ASP A 1 73 ? 9.554 -5.526 -6.261 1.00 94.25 73 ASP A C 1
ATOM 554 O O . ASP A 1 73 ? 9.158 -5.907 -5.156 1.00 94.25 73 ASP A O 1
ATOM 558 N N . GLN A 1 74 ? 10.023 -4.298 -6.462 1.00 93.75 74 GLN A N 1
ATOM 559 C CA . GLN A 1 74 ? 10.120 -3.313 -5.402 1.00 93.75 74 GLN A CA 1
ATOM 560 C C . GLN A 1 74 ? 8.735 -2.852 -4.941 1.00 93.75 74 GLN A C 1
ATOM 562 O O . GLN A 1 74 ? 8.514 -2.664 -3.742 1.00 93.75 74 GLN A O 1
ATOM 567 N N . TYR A 1 75 ? 7.804 -2.680 -5.876 1.00 94.62 75 TYR A N 1
ATOM 568 C CA . TYR A 1 75 ? 6.438 -2.309 -5.548 1.00 94.62 75 TYR A CA 1
ATOM 569 C C . TYR A 1 75 ? 5.730 -3.437 -4.775 1.00 94.62 75 TYR A C 1
ATOM 571 O O . TYR A 1 75 ? 5.201 -3.180 -3.698 1.00 94.62 75 TYR A O 1
ATOM 579 N N . ALA A 1 76 ? 5.846 -4.697 -5.214 1.00 95.56 76 ALA A N 1
ATOM 580 C CA . ALA A 1 76 ? 5.317 -5.861 -4.496 1.00 95.56 76 ALA A CA 1
ATOM 581 C C . ALA A 1 76 ? 5.871 -5.981 -3.070 1.00 95.56 76 ALA A C 1
ATOM 583 O O . ALA A 1 76 ? 5.105 -6.162 -2.123 1.00 95.56 76 ALA A O 1
ATOM 584 N N . SER A 1 77 ? 7.189 -5.822 -2.892 1.00 94.94 77 SER A N 1
ATOM 585 C CA . SER A 1 77 ? 7.809 -5.841 -1.560 1.00 94.94 77 SER A CA 1
ATOM 586 C C . SER A 1 77 ? 7.230 -4.760 -0.649 1.00 94.94 77 SER A C 1
ATOM 588 O O . SER A 1 77 ? 7.001 -5.011 0.533 1.00 94.94 77 SER A O 1
ATOM 590 N N . ASN A 1 78 ? 6.995 -3.562 -1.182 1.00 94.12 78 ASN A N 1
ATOM 591 C CA . ASN A 1 78 ? 6.404 -2.466 -0.428 1.00 94.12 78 ASN A CA 1
ATOM 592 C C . ASN A 1 78 ? 4.933 -2.747 -0.064 1.00 94.12 78 ASN A C 1
ATOM 594 O O . ASN A 1 78 ? 4.519 -2.464 1.060 1.00 94.12 78 ASN A O 1
ATOM 598 N N . THR A 1 79 ? 4.159 -3.333 -0.979 1.00 95.69 79 THR A N 1
ATOM 599 C CA . THR A 1 79 ? 2.759 -3.709 -0.737 1.00 95.69 79 THR A CA 1
ATOM 600 C C . THR A 1 79 ? 2.635 -4.805 0.320 1.00 95.69 79 THR A C 1
ATOM 602 O O . THR A 1 79 ? 1.794 -4.692 1.207 1.00 95.69 79 THR A O 1
ATOM 605 N N . ILE A 1 80 ? 3.523 -5.807 0.314 1.00 96.06 80 ILE A N 1
ATOM 606 C CA . ILE A 1 80 ? 3.584 -6.836 1.368 1.00 96.06 80 ILE A CA 1
ATOM 607 C C . ILE A 1 80 ? 3.838 -6.202 2.741 1.00 96.06 80 ILE A C 1
ATOM 609 O O . ILE A 1 80 ? 3.196 -6.569 3.725 1.00 96.06 80 ILE A O 1
ATOM 613 N N . VAL A 1 81 ? 4.758 -5.233 2.818 1.00 95.38 81 VAL A N 1
ATOM 614 C CA . VAL A 1 81 ? 5.025 -4.502 4.066 1.00 95.38 81 VAL A CA 1
ATOM 615 C C . VAL A 1 81 ? 3.777 -3.753 4.532 1.00 95.38 81 VAL A C 1
ATOM 617 O O . VAL A 1 81 ? 3.420 -3.868 5.704 1.00 95.38 81 VAL A O 1
ATOM 620 N N . LEU A 1 82 ? 3.087 -3.042 3.632 1.00 96.31 82 LEU A N 1
ATOM 621 C CA . LEU A 1 82 ? 1.837 -2.352 3.963 1.00 96.31 82 LEU A CA 1
ATOM 622 C C . LEU A 1 82 ? 0.773 -3.330 4.476 1.00 96.31 82 LEU A C 1
ATOM 624 O O . LEU A 1 82 ? 0.203 -3.095 5.536 1.00 96.31 82 LEU A O 1
ATOM 628 N N . HIS A 1 83 ? 0.543 -4.436 3.772 1.00 96.88 83 HIS A N 1
ATOM 629 C CA . HIS A 1 83 ? -0.422 -5.463 4.163 1.00 96.88 83 HIS A CA 1
ATOM 630 C C . HIS A 1 83 ? -0.139 -6.024 5.559 1.00 96.88 83 HIS A C 1
ATOM 632 O O . HIS A 1 83 ? -1.020 -6.042 6.419 1.00 96.88 83 HIS A O 1
ATOM 638 N N . ASN A 1 84 ? 1.113 -6.389 5.839 1.00 96.19 84 ASN A N 1
ATOM 639 C CA . ASN A 1 84 ? 1.494 -6.889 7.158 1.00 96.19 84 ASN A CA 1
ATOM 640 C C . ASN A 1 84 ? 1.310 -5.830 8.253 1.00 96.19 84 ASN A C 1
ATOM 642 O O . ASN A 1 84 ? 0.858 -6.160 9.348 1.00 96.19 84 ASN A O 1
ATOM 646 N N . LYS A 1 85 ? 1.602 -4.558 7.955 1.00 96.69 85 LYS A N 1
ATOM 647 C CA . LYS A 1 85 ? 1.367 -3.447 8.884 1.00 96.69 85 LYS A CA 1
ATOM 648 C C . LYS A 1 85 ? -0.111 -3.189 9.133 1.00 96.69 85 LYS A C 1
ATOM 650 O O . LYS A 1 85 ? -0.493 -2.964 10.276 1.00 96.69 85 LYS A O 1
ATOM 655 N N . VAL A 1 86 ? -0.955 -3.282 8.111 1.00 96.88 86 VAL A N 1
ATOM 656 C CA . VAL A 1 86 ? -2.409 -3.202 8.283 1.00 96.88 86 VAL A CA 1
ATOM 657 C C . VAL A 1 86 ? -2.894 -4.326 9.200 1.00 96.88 86 VAL A C 1
ATOM 659 O O . VAL A 1 86 ? -3.593 -4.044 10.171 1.00 96.88 86 VAL A O 1
ATOM 662 N N . LEU A 1 87 ? -2.467 -5.573 8.978 1.00 96.06 87 LEU A N 1
ATOM 663 C CA . LEU A 1 87 ? -2.823 -6.692 9.860 1.00 96.06 87 LEU A CA 1
ATOM 664 C C . LEU A 1 87 ? -2.340 -6.490 11.304 1.00 96.06 87 LEU A C 1
ATOM 666 O O . LEU A 1 87 ? -3.083 -6.780 12.241 1.00 96.06 87 LEU A O 1
ATOM 670 N N . GLU A 1 88 ? -1.117 -5.987 11.486 1.00 97.31 88 GLU A N 1
ATOM 671 C CA . GLU A 1 88 ? -0.525 -5.715 12.799 1.00 97.31 88 GLU A CA 1
ATOM 672 C C . GLU A 1 88 ? -1.292 -4.617 13.552 1.00 97.31 88 GLU A C 1
ATOM 674 O O . GLU A 1 88 ? -1.700 -4.814 14.699 1.00 97.31 88 GLU A O 1
ATOM 679 N N . ILE A 1 89 ? -1.503 -3.467 12.909 1.00 97.62 89 ILE A N 1
ATOM 680 C CA . ILE A 1 89 ? -2.069 -2.270 13.542 1.00 97.62 89 ILE A CA 1
ATOM 681 C C . ILE A 1 89 ? -3.573 -2.440 13.800 1.00 97.62 89 ILE A C 1
ATOM 683 O O . ILE A 1 89 ? -4.072 -1.999 14.834 1.00 97.62 89 ILE A O 1
ATOM 687 N N . TYR A 1 90 ? -4.295 -3.126 12.907 1.00 97.50 90 TYR A N 1
ATOM 688 C CA . TYR A 1 90 ? -5.735 -3.386 13.039 1.00 97.50 90 TYR A CA 1
ATOM 689 C C . TYR A 1 90 ? -6.065 -4.708 13.750 1.00 97.50 90 TYR A C 1
ATOM 691 O O . TYR A 1 90 ? -7.221 -5.135 13.730 1.00 97.50 90 TYR A O 1
ATOM 699 N N . LYS A 1 91 ? -5.095 -5.384 14.385 1.00 96.62 91 LYS A N 1
ATOM 700 C CA . LYS A 1 91 ? -5.306 -6.717 14.986 1.00 96.62 91 LYS A CA 1
ATOM 701 C C . LYS A 1 91 ? -6.502 -6.776 15.953 1.00 96.62 91 LYS A C 1
ATOM 703 O O . LYS A 1 91 ? -7.274 -7.731 15.893 1.00 96.62 91 LYS A O 1
ATOM 708 N N . ASP A 1 92 ? -6.691 -5.717 16.747 1.00 95.25 92 ASP A N 1
ATOM 709 C CA . ASP A 1 92 ? -7.743 -5.584 17.768 1.00 95.25 92 ASP A CA 1
ATOM 710 C C . ASP A 1 92 ? -8.913 -4.689 17.311 1.00 95.25 92 ASP A C 1
ATOM 712 O O . ASP A 1 92 ? -9.821 -4.381 18.084 1.00 95.25 92 ASP A O 1
ATOM 716 N N . VAL A 1 93 ? -8.907 -4.254 16.047 1.00 95.19 93 VAL A N 1
ATOM 717 C CA . VAL A 1 93 ? -9.980 -3.450 15.454 1.00 95.19 93 VAL A CA 1
ATOM 718 C C . VAL A 1 93 ? -10.988 -4.383 14.782 1.00 95.19 93 VAL A C 1
ATOM 720 O O . VAL A 1 93 ? -10.617 -5.304 14.051 1.00 95.19 93 VAL A O 1
ATOM 723 N N . ALA A 1 94 ? -12.280 -4.146 15.028 1.00 91.31 94 ALA A N 1
ATOM 724 C CA . ALA A 1 94 ? -13.357 -4.990 14.504 1.00 91.31 94 ALA A CA 1
ATOM 725 C C . ALA A 1 94 ? -13.394 -5.006 12.966 1.00 91.31 94 ALA A C 1
ATOM 727 O O . ALA A 1 94 ? -13.455 -6.074 12.359 1.00 91.31 94 ALA A O 1
ATOM 728 N N . ASN A 1 95 ? -13.301 -3.828 12.345 1.00 90.12 95 ASN A N 1
ATOM 729 C CA . ASN A 1 95 ? -13.266 -3.677 10.894 1.00 90.12 95 ASN A CA 1
ATOM 730 C C . ASN A 1 95 ? -11.813 -3.573 10.431 1.00 90.12 95 ASN A C 1
ATOM 732 O O . ASN A 1 95 ? -11.126 -2.602 10.756 1.00 90.12 95 ASN A O 1
ATOM 736 N N . LYS A 1 96 ? -11.348 -4.569 9.675 1.00 94.50 96 LYS A N 1
ATOM 737 C CA . LYS A 1 96 ? -10.016 -4.546 9.067 1.00 94.50 96 LYS A CA 1
ATOM 738 C C . LYS A 1 96 ? -10.125 -3.993 7.641 1.00 94.50 96 LYS A C 1
ATOM 740 O O . LYS A 1 96 ? -10.908 -4.546 6.871 1.00 94.50 96 LYS A O 1
ATOM 745 N N . PRO A 1 97 ? -9.395 -2.918 7.298 1.00 96.8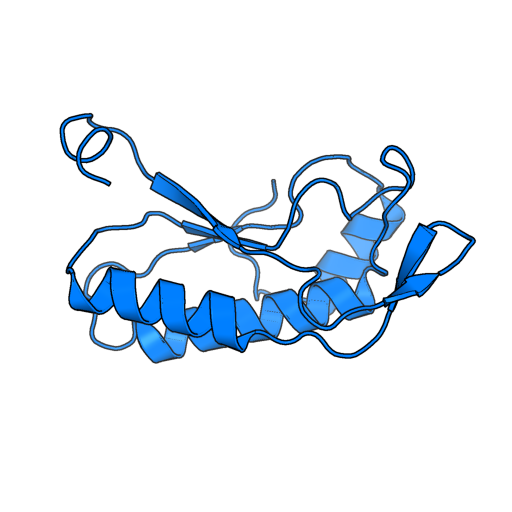1 97 PRO A N 1
ATOM 746 C CA . PRO A 1 97 ? -9.404 -2.375 5.948 1.00 96.81 97 PRO A CA 1
ATOM 747 C C . PRO A 1 97 ? -8.679 -3.313 4.982 1.00 96.81 97 PRO A C 1
ATOM 749 O O . PRO A 1 97 ? -7.751 -4.018 5.380 1.00 96.81 97 PRO A O 1
ATOM 752 N N . ILE A 1 98 ? -9.076 -3.269 3.715 1.00 96.88 98 ILE A N 1
ATOM 753 C CA . ILE A 1 98 ? -8.409 -3.997 2.632 1.00 96.88 98 ILE A CA 1
ATOM 754 C C . ILE A 1 98 ? -7.167 -3.248 2.132 1.00 96.88 98 ILE A C 1
ATOM 756 O O . ILE A 1 98 ? -7.059 -2.027 2.286 1.00 96.88 98 ILE A O 1
ATOM 760 N N . VAL A 1 99 ? -6.243 -3.955 1.489 1.00 97.12 99 VAL A N 1
ATOM 761 C CA . VAL A 1 99 ? -5.115 -3.364 0.761 1.00 97.12 99 VAL A CA 1
ATOM 762 C C . VAL A 1 99 ? -5.354 -3.444 -0.743 1.00 97.12 99 VAL A C 1
ATOM 764 O O . VAL A 1 99 ? -5.536 -4.525 -1.307 1.00 97.12 99 VAL A O 1
ATOM 767 N N . LEU A 1 100 ? -5.325 -2.279 -1.391 1.00 95.56 100 LEU A N 1
ATOM 768 C CA . LEU A 1 100 ? -5.508 -2.100 -2.827 1.00 95.56 100 LEU A CA 1
ATOM 769 C C . LEU A 1 100 ? -4.193 -1.702 -3.502 1.00 95.56 100 LEU A C 1
ATOM 771 O O . LEU A 1 100 ? -3.352 -1.024 -2.905 1.00 95.56 100 LEU A O 1
ATOM 775 N N . ALA A 1 1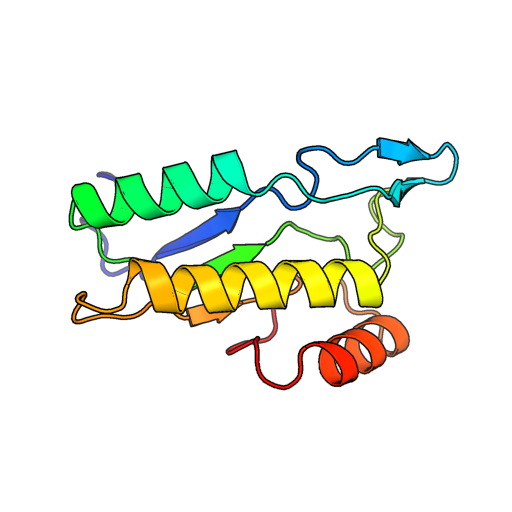01 ? -4.013 -2.125 -4.749 1.00 94.06 101 ALA A N 1
ATOM 776 C CA . ALA A 1 101 ? -2.830 -1.823 -5.551 1.00 94.06 101 ALA A CA 1
ATOM 777 C C . ALA A 1 101 ? -3.052 -2.178 -7.037 1.00 94.06 101 ALA A C 1
ATOM 779 O O . ALA A 1 101 ? -3.897 -3.020 -7.326 1.00 94.06 101 ALA A O 1
ATOM 780 N N . PRO A 1 102 ? -2.240 -1.668 -7.982 1.00 89.56 102 PRO A N 1
ATOM 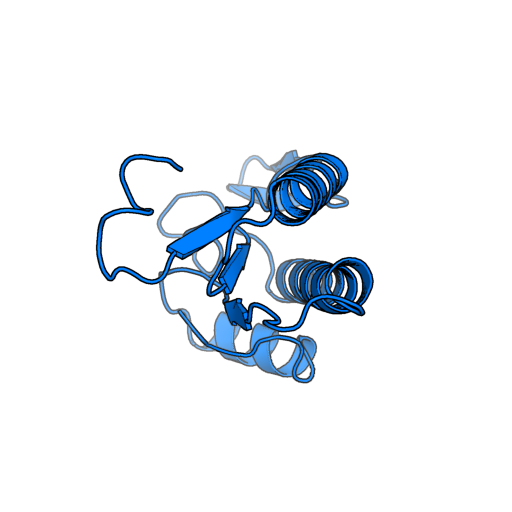781 C CA . PRO A 1 102 ? -1.163 -0.696 -7.806 1.00 89.56 102 PRO A CA 1
ATOM 782 C C . PRO A 1 102 ? -1.579 0.769 -8.041 1.00 89.56 102 PRO A C 1
ATOM 784 O O . PRO A 1 102 ? -0.740 1.666 -7.921 1.00 89.56 102 PRO A O 1
ATOM 787 N N . GLY A 1 103 ? -2.847 0.996 -8.391 1.00 82.69 103 GLY A N 1
ATOM 788 C CA . GLY A 1 103 ? -3.413 2.304 -8.687 1.00 82.69 103 GLY A CA 1
ATOM 789 C C . GLY A 1 103 ? -3.094 2.781 -10.094 1.00 82.69 103 GLY A C 1
ATOM 790 O O . GLY A 1 103 ? -2.073 3.429 -10.301 1.00 82.69 103 GLY A O 1
ATOM 791 N N . ARG A 1 104 ? -4.027 2.543 -11.025 1.00 80.75 104 ARG A N 1
ATOM 792 C CA . ARG A 1 104 ? -4.063 3.062 -12.407 1.00 80.75 104 ARG A CA 1
ATOM 793 C C . ARG A 1 104 ? -2.848 2.715 -13.297 1.00 80.75 104 ARG A C 1
ATOM 795 O O . ARG A 1 104 ? -1.742 2.453 -12.857 1.00 80.75 104 ARG A O 1
ATOM 802 N N . PHE A 1 105 ? -3.112 2.776 -14.604 1.00 84.81 105 PHE A N 1
ATOM 803 C CA . PHE A 1 105 ? -2.326 2.329 -15.762 1.00 84.81 105 PHE A CA 1
ATOM 804 C C . PHE A 1 105 ? -1.957 0.850 -15.743 1.00 84.81 105 PHE A C 1
ATOM 806 O O . PHE A 1 105 ? -1.180 0.370 -14.926 1.00 84.81 105 PHE A O 1
ATOM 813 N N . PHE A 1 106 ? -2.518 0.128 -16.708 1.00 86.69 106 PHE A N 1
ATOM 814 C CA . PHE A 1 106 ? -2.330 -1.303 -16.851 1.00 86.69 106 PHE A CA 1
ATOM 815 C C . PHE A 1 106 ? -1.198 -1.600 -17.838 1.00 86.69 106 PHE A C 1
ATOM 817 O O . PHE A 1 106 ? -1.321 -1.327 -19.030 1.00 86.69 106 PHE A O 1
ATOM 824 N N . ASP A 1 107 ? -0.128 -2.214 -17.338 1.00 90.19 107 ASP A N 1
ATOM 825 C CA . ASP A 1 107 ? 0.872 -2.910 -18.145 1.00 90.19 107 ASP A CA 1
ATOM 826 C C . ASP A 1 107 ? 0.818 -4.399 -17.791 1.00 90.19 107 ASP A C 1
ATOM 828 O O . ASP A 1 107 ? 1.039 -4.790 -16.644 1.00 90.19 107 ASP A O 1
ATOM 832 N N . VAL A 1 108 ? 0.498 -5.243 -18.774 1.00 91.50 108 VAL A N 1
ATOM 833 C CA . VAL A 1 108 ? 0.244 -6.674 -18.542 1.00 91.50 108 VAL A CA 1
ATOM 834 C C . VAL A 1 108 ? 1.451 -7.405 -17.954 1.00 91.50 108 VAL A C 1
ATOM 836 O O . VAL A 1 108 ? 1.284 -8.265 -17.087 1.00 91.50 108 VAL A O 1
ATOM 839 N N . ASN A 1 109 ? 2.667 -7.061 -18.384 1.00 93.12 109 ASN A N 1
ATOM 840 C CA . ASN A 1 109 ? 3.878 -7.729 -17.915 1.00 93.12 109 ASN A CA 1
ATOM 841 C C . ASN A 1 109 ? 4.199 -7.291 -16.488 1.00 93.12 109 ASN A C 1
ATOM 843 O O . ASN A 1 109 ? 4.519 -8.126 -15.642 1.00 93.12 109 ASN A O 1
ATOM 847 N N . TRP A 1 110 ? 4.051 -5.995 -16.210 1.00 93.62 110 TRP A N 1
ATOM 848 C CA . TRP A 1 110 ? 4.241 -5.433 -14.882 1.00 93.62 110 TRP A CA 1
ATOM 849 C C . TRP A 1 110 ? 3.239 -6.015 -13.882 1.00 93.62 110 TRP A C 1
ATOM 851 O O . TRP A 1 110 ? 3.647 -6.479 -12.821 1.00 93.62 110 TRP A O 1
ATOM 861 N N . PHE A 1 111 ? 1.944 -6.058 -14.224 1.00 93.62 111 PHE A N 1
ATOM 862 C CA . PHE A 1 111 ? 0.896 -6.589 -13.341 1.00 93.62 111 PHE A CA 1
ATOM 863 C C . PHE A 1 111 ? 1.072 -8.082 -13.081 1.00 93.62 111 PHE A C 1
ATOM 865 O O . PHE A 1 111 ? 0.905 -8.525 -11.947 1.00 93.62 111 PHE A O 1
ATOM 872 N N . THR A 1 112 ? 1.443 -8.853 -14.106 1.00 93.69 112 THR A N 1
ATOM 873 C CA . THR A 1 112 ? 1.706 -10.290 -13.948 1.00 93.69 112 THR A CA 1
ATOM 874 C C . THR A 1 112 ? 2.869 -10.528 -12.984 1.00 93.69 112 THR A C 1
ATOM 876 O O . THR A 1 112 ? 2.744 -11.335 -12.062 1.00 93.69 112 THR A O 1
ATOM 879 N N . ASP A 1 113 ? 3.980 -9.799 -13.145 1.00 95.38 113 ASP A N 1
ATOM 880 C CA . ASP A 1 113 ? 5.142 -9.933 -12.258 1.00 95.38 113 ASP A CA 1
ATOM 881 C C . ASP A 1 113 ? 4.829 -9.447 -10.833 1.00 95.38 113 ASP A C 1
ATOM 883 O O . ASP A 1 113 ? 5.170 -10.106 -9.851 1.00 95.38 113 ASP A O 1
ATOM 887 N N . PHE A 1 114 ? 4.104 -8.334 -10.702 1.00 95.00 114 PHE A N 1
ATOM 888 C CA . PHE A 1 114 ? 3.626 -7.824 -9.419 1.00 95.00 114 PHE A CA 1
ATOM 889 C C . PHE A 1 114 ? 2.768 -8.859 -8.673 1.00 95.00 114 PHE A C 1
ATOM 891 O O . PHE A 1 114 ? 3.070 -9.188 -7.525 1.00 95.00 114 PHE A O 1
ATOM 898 N N . LEU A 1 115 ? 1.747 -9.417 -9.329 1.00 94.19 115 LEU A N 1
ATOM 899 C CA . LEU A 1 115 ? 0.835 -10.405 -8.744 1.00 94.19 115 LEU A CA 1
ATOM 900 C C . LEU A 1 115 ? 1.545 -11.689 -8.320 1.00 94.19 115 LEU A C 1
ATOM 902 O O . LEU A 1 115 ? 1.288 -12.215 -7.237 1.00 94.19 115 LEU A O 1
ATOM 906 N N . HIS A 1 116 ? 2.469 -12.184 -9.145 1.00 95.12 116 HIS A N 1
ATOM 907 C CA . HIS A 1 116 ? 3.273 -13.354 -8.794 1.00 95.12 116 HIS A CA 1
ATOM 908 C C . HIS A 1 116 ? 4.122 -13.124 -7.537 1.00 95.12 116 HIS A C 1
ATOM 910 O O . HIS A 1 116 ? 4.393 -14.069 -6.796 1.00 95.12 116 HIS A O 1
ATOM 916 N N . ARG A 1 117 ? 4.543 -11.881 -7.279 1.00 96.12 117 ARG A N 1
ATOM 917 C CA . ARG A 1 117 ? 5.427 -11.539 -6.157 1.00 96.12 117 ARG A CA 1
ATOM 918 C C . ARG A 1 117 ? 4.699 -11.170 -4.876 1.00 96.12 117 ARG A C 1
ATOM 920 O O . ARG A 1 117 ? 5.258 -11.402 -3.809 1.00 96.12 117 ARG A O 1
ATOM 927 N N . THR A 1 118 ? 3.498 -10.598 -4.946 1.00 92.81 118 THR A N 1
ATOM 928 C CA . THR A 1 118 ? 2.752 -10.185 -3.744 1.00 92.81 118 THR A CA 1
ATOM 929 C C . THR A 1 118 ? 2.197 -11.354 -2.940 1.00 92.81 118 THR A C 1
ATOM 931 O O . THR A 1 118 ? 1.920 -11.170 -1.759 1.00 92.81 118 THR A O 1
ATOM 934 N N . ASN A 1 119 ? 2.069 -12.548 -3.532 1.00 85.38 119 ASN A N 1
ATOM 935 C CA . ASN A 1 119 ? 1.689 -13.789 -2.843 1.00 85.38 119 ASN A CA 1
ATOM 936 C C . ASN A 1 119 ? 0.475 -13.617 -1.898 1.00 85.38 119 ASN A C 1
ATOM 938 O O . ASN A 1 119 ? 0.537 -13.971 -0.721 1.00 85.38 119 ASN A O 1
ATOM 942 N N . ASN A 1 120 ? -0.619 -13.055 -2.427 1.00 86.38 120 ASN A N 1
ATOM 943 C CA . ASN A 1 120 ? -1.881 -12.737 -1.733 1.00 86.38 120 ASN A CA 1
ATOM 944 C C . ASN A 1 120 ? -1.854 -11.546 -0.755 1.00 86.38 120 ASN A C 1
ATOM 946 O O . ASN A 1 120 ? -2.799 -11.376 0.003 1.00 86.38 120 ASN A O 1
ATOM 950 N N . ALA A 1 121 ? -0.830 -10.691 -0.779 1.00 92.06 121 ALA A N 1
ATOM 951 C CA . ALA A 1 121 ? -0.797 -9.457 0.021 1.00 92.06 121 ALA A CA 1
ATOM 952 C C . ALA A 1 121 ? -1.584 -8.274 -0.595 1.00 92.06 121 ALA A C 1
ATOM 954 O O . ALA A 1 121 ? -1.351 -7.121 -0.233 1.00 92.06 121 ALA A O 1
ATOM 955 N N . VAL A 1 122 ? -2.459 -8.543 -1.567 1.00 93.31 122 VAL A N 1
ATOM 956 C CA . VAL A 1 122 ? -3.326 -7.563 -2.237 1.00 93.31 122 VAL A CA 1
ATOM 957 C C . VAL A 1 122 ? -4.728 -8.142 -2.274 1.00 93.31 122 VAL A C 1
ATOM 959 O O . VAL A 1 122 ? -4.930 -9.214 -2.842 1.00 93.31 122 VAL A O 1
ATOM 962 N N . ASP A 1 123 ? -5.682 -7.422 -1.696 1.00 93.88 123 ASP A N 1
ATOM 963 C CA . ASP A 1 123 ? -7.076 -7.859 -1.613 1.00 93.88 123 ASP A CA 1
ATOM 964 C C . ASP A 1 123 ? -7.873 -7.461 -2.863 1.00 93.88 123 ASP A C 1
ATOM 966 O O . ASP A 1 123 ? -8.820 -8.147 -3.251 1.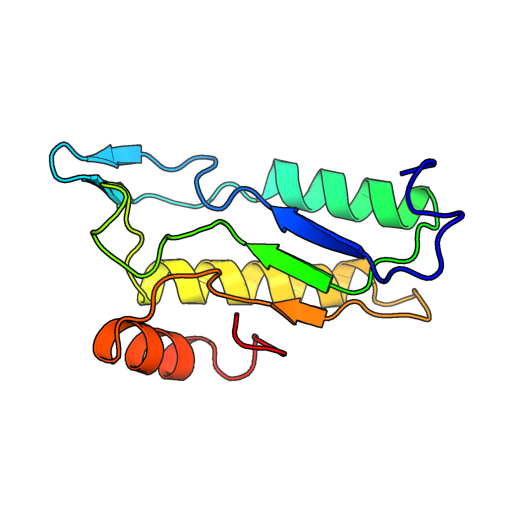00 93.88 123 ASP A O 1
ATOM 970 N N . PHE A 1 124 ? -7.497 -6.350 -3.507 1.00 92.12 124 PHE A N 1
ATOM 971 C CA . PHE A 1 124 ? -8.183 -5.819 -4.684 1.00 92.12 124 PHE A CA 1
ATOM 972 C C . PHE A 1 124 ? -7.216 -5.122 -5.652 1.00 92.12 124 PHE A C 1
ATOM 974 O O . PHE A 1 124 ? -6.321 -4.391 -5.224 1.00 92.12 124 PHE A O 1
ATOM 981 N N . LEU A 1 125 ? -7.423 -5.320 -6.960 1.00 91.38 125 LEU A N 1
ATOM 982 C CA . LEU A 1 125 ? -6.632 -4.682 -8.017 1.00 91.38 125 LEU A CA 1
ATOM 983 C C . LEU A 1 125 ? -7.305 -3.412 -8.541 1.00 91.38 125 LEU A C 1
ATOM 985 O O . LEU A 1 125 ? -8.472 -3.467 -8.929 1.00 91.38 125 LEU A O 1
ATOM 989 N N . THR A 1 126 ? -6.566 -2.301 -8.577 1.00 85.81 126 THR A N 1
ATOM 990 C CA . THR A 1 126 ? -7.040 -0.970 -9.010 1.00 85.81 126 THR A CA 1
ATOM 991 C C . THR A 1 126 ? -6.466 -0.503 -10.342 1.00 85.81 126 THR A C 1
ATOM 993 O O . THR A 1 126 ? -5.351 -0.930 -10.722 1.00 85.81 126 THR A O 1
#

Foldseek 3Di:
DVVCVPPPDAAEDEDEQQDPWDQDPQQEIDDDGDCPVVLVVVLVCVVVVHDHQAYEYDAPALDPPVSHHYQLQRQLVVLLVVLVSQCVSCVVPPDRHFYEDDHDDDDPVSVVSNVVRNVPSHPYYD